Protein AF-A0A6C0L136-F1 (afdb_monomer)

Sequence (157 aa):
MEYLIEHDKINEHNLIFKMPIKNQNENYINFYKILFSNKNITLKYILVKLNLTSFIIKQDSHRYKVIVNKNDSFIKNIEQIEKKILNSINNTINKSIVHNLSNDINSKPYLYSFLHNPNLERFHIKISGIWESESSIGLVYKFYYNTSTENFSNIIC

Organism: NCBI:txid1070528

pLDDT: mean 86.89, std 15.2, range [31.78, 98.12]

Secondary structure (DSSP, 8-state):
----B-GGG--GGGEEEPPPEE-SSTT-SEEEEEEEE-SS-EESSEEEE----SEEEEEETTEEEEEE-TT-HHHHHHHHHHHHHHHHHHHHH--EEE-HHHHHHHHSSSSEEESS---GGGEEEEEEEEEE-SSEEEEEEEEEE-SS---GGG---

Structure (mmCIF, N/CA/C/O backbone):
data_AF-A0A6C0L136-F1
#
_entry.id   AF-A0A6C0L136-F1
#
loop_
_atom_site.group_PDB
_atom_site.id
_atom_site.type_symbol
_atom_site.label_atom_id
_atom_site.label_alt_id
_atom_site.label_comp_id
_atom_site.label_asym_id
_atom_site.label_entity_id
_atom_site.label_seq_id
_atom_site.pdbx_PDB_ins_code
_atom_site.Cartn_x
_atom_site.Cartn_y
_atom_site.Cartn_z
_atom_site.occupancy
_atom_site.B_iso_or_equiv
_atom_site.auth_seq_id
_atom_site.auth_comp_id
_atom_site.auth_asym_id
_atom_site.auth_atom_id
_atom_site.pdbx_PDB_model_num
ATOM 1 N N . MET A 1 1 ? 7.514 -20.280 3.463 1.00 56.34 1 MET A N 1
ATOM 2 C CA . MET A 1 1 ? 6.692 -20.266 2.238 1.00 56.34 1 MET A CA 1
ATOM 3 C C . MET A 1 1 ? 5.921 -18.961 2.229 1.00 56.34 1 MET A C 1
ATOM 5 O O . MET A 1 1 ? 5.227 -18.679 3.199 1.00 56.34 1 MET A O 1
ATOM 9 N N . GLU A 1 2 ? 6.135 -18.128 1.217 1.00 70.75 2 GLU A N 1
ATOM 10 C CA . GLU A 1 2 ? 5.385 -16.883 1.024 1.00 70.75 2 GLU A CA 1
ATOM 11 C C . GLU A 1 2 ? 4.222 -17.169 0.072 1.00 70.75 2 GLU A C 1
ATOM 13 O O . GLU A 1 2 ? 4.374 -17.968 -0.851 1.00 70.75 2 GLU A O 1
ATOM 18 N N . TYR A 1 3 ? 3.056 -16.569 0.318 1.00 81.88 3 TYR A N 1
ATOM 19 C CA . TYR A 1 3 ? 1.868 -16.774 -0.509 1.00 81.88 3 TYR A CA 1
ATOM 20 C C . TYR A 1 3 ? 1.467 -15.452 -1.152 1.00 81.88 3 TYR A C 1
ATOM 22 O O . TYR A 1 3 ? 1.232 -14.466 -0.450 1.00 81.88 3 TYR A O 1
ATOM 30 N N . LEU A 1 4 ? 1.420 -15.440 -2.483 1.00 84.94 4 LEU A N 1
ATOM 31 C CA . LEU A 1 4 ? 1.026 -14.276 -3.267 1.00 84.94 4 LEU A CA 1
ATOM 32 C C . LEU A 1 4 ? -0.485 -14.247 -3.422 1.00 84.94 4 LEU A C 1
ATOM 34 O O . LEU A 1 4 ? -1.100 -15.238 -3.813 1.00 84.94 4 LEU A O 1
ATOM 38 N N . ILE A 1 5 ? -1.070 -13.096 -3.118 1.00 84.62 5 ILE A N 1
ATOM 39 C CA . ILE A 1 5 ? -2.496 -12.858 -3.272 1.00 84.62 5 ILE A CA 1
ATOM 40 C C . ILE A 1 5 ? -2.683 -11.941 -4.476 1.00 84.62 5 ILE A C 1
ATOM 42 O O . ILE A 1 5 ? -2.108 -10.852 -4.553 1.00 84.62 5 ILE A O 1
ATOM 46 N N . GLU A 1 6 ? -3.486 -12.399 -5.429 1.00 83.44 6 GLU A N 1
ATOM 47 C CA . GLU A 1 6 ? -3.933 -11.572 -6.543 1.00 83.44 6 GLU A CA 1
ATOM 48 C C . GLU A 1 6 ? -4.922 -10.517 -6.034 1.00 83.44 6 GLU A C 1
ATOM 50 O O . GLU A 1 6 ? -5.707 -10.763 -5.118 1.00 83.44 6 GLU A O 1
ATOM 55 N N . HIS A 1 7 ? -4.852 -9.313 -6.599 1.00 78.81 7 HIS A N 1
ATOM 56 C CA . HIS A 1 7 ? -5.604 -8.151 -6.117 1.00 78.81 7 HIS A CA 1
ATOM 57 C C . HIS A 1 7 ? -7.127 -8.371 -6.019 1.00 78.81 7 HIS A C 1
ATOM 59 O O . HIS A 1 7 ? -7.776 -7.862 -5.105 1.00 78.81 7 HIS A O 1
ATOM 65 N N . ASP A 1 8 ? -7.689 -9.148 -6.938 1.00 80.56 8 ASP A N 1
ATOM 66 C CA . ASP A 1 8 ? -9.103 -9.499 -7.052 1.00 80.56 8 ASP A CA 1
ATOM 67 C C . ASP A 1 8 ? -9.566 -10.480 -5.963 1.00 80.56 8 ASP A C 1
ATOM 69 O O . ASP A 1 8 ? -10.743 -10.501 -5.603 1.00 80.56 8 ASP A O 1
ATOM 73 N N . LYS A 1 9 ? -8.640 -11.237 -5.364 1.00 84.94 9 LYS A N 1
ATOM 74 C CA . LYS A 1 9 ? -8.916 -12.184 -4.272 1.00 84.94 9 LYS A CA 1
ATOM 75 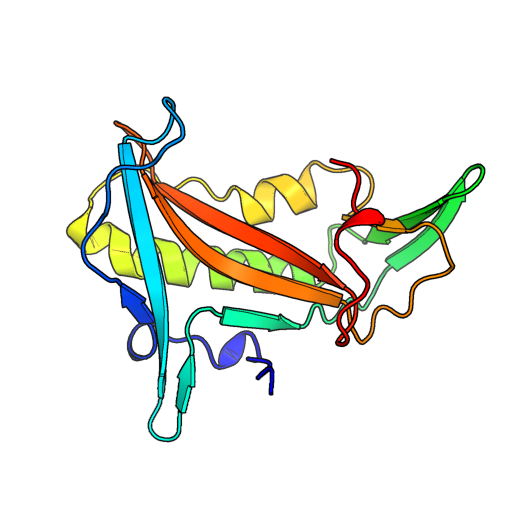C C . LYS A 1 9 ? -8.953 -11.534 -2.887 1.00 84.94 9 LYS A C 1
ATOM 77 O O . LYS A 1 9 ? -9.260 -12.214 -1.908 1.00 84.94 9 LYS A O 1
ATOM 82 N N . ILE A 1 10 ? -8.646 -10.240 -2.780 1.00 86.25 10 ILE A N 1
ATOM 83 C CA . ILE A 1 10 ? -8.714 -9.496 -1.518 1.00 86.25 10 ILE A CA 1
ATOM 84 C C . ILE A 1 10 ? -10.136 -8.958 -1.334 1.00 86.25 10 ILE A C 1
ATOM 86 O O . ILE A 1 10 ? -10.534 -7.972 -1.963 1.00 86.25 10 ILE A O 1
ATOM 90 N N . ASN A 1 11 ? -10.885 -9.607 -0.441 1.00 86.50 11 ASN A N 1
ATOM 91 C CA . ASN A 1 11 ? -12.220 -9.190 -0.019 1.00 86.50 11 ASN A CA 1
ATOM 92 C C . ASN A 1 11 ? -12.245 -8.883 1.478 1.00 86.50 11 ASN A C 1
ATOM 94 O O . ASN A 1 11 ? -11.457 -9.438 2.240 1.00 86.50 11 ASN A O 1
ATOM 98 N N . GLU A 1 12 ? -13.186 -8.041 1.902 1.00 84.25 12 GLU A N 1
ATOM 99 C CA . GLU A 1 12 ? -13.320 -7.584 3.293 1.00 84.25 12 GLU A CA 1
ATOM 100 C C . GLU A 1 12 ? -13.459 -8.751 4.282 1.00 84.25 12 GLU A C 1
ATOM 102 O O . GLU A 1 12 ? -12.787 -8.775 5.305 1.00 84.25 12 GLU A O 1
ATOM 107 N N . HIS A 1 13 ? -14.219 -9.790 3.919 1.00 88.94 13 HIS A N 1
ATOM 108 C CA . HIS A 1 13 ? -14.394 -11.011 4.719 1.00 88.94 13 HIS A CA 1
ATOM 109 C C . HIS A 1 13 ? -13.103 -11.817 4.935 1.00 88.94 13 HIS A C 1
ATOM 111 O O . HIS A 1 13 ? -13.063 -12.700 5.789 1.00 88.94 13 HIS A O 1
ATOM 117 N N . ASN A 1 14 ? -12.055 -11.557 4.148 1.00 92.56 14 ASN A N 1
ATOM 118 C CA . ASN A 1 14 ? -10.750 -12.185 4.330 1.00 92.56 14 ASN A CA 1
ATOM 119 C C . ASN A 1 14 ? -9.834 -11.381 5.255 1.00 92.56 14 ASN A C 1
ATOM 121 O O . ASN A 1 14 ? -8.747 -11.856 5.584 1.00 92.56 14 ASN A O 1
ATOM 125 N N . LEU A 1 15 ? -10.227 -10.168 5.645 1.00 95.12 15 LEU A N 1
ATOM 126 C CA . LEU A 1 15 ? -9.409 -9.266 6.441 1.00 95.12 15 LEU A CA 1
ATOM 127 C C . LEU A 1 15 ? -9.770 -9.405 7.915 1.00 95.12 15 LEU A C 1
ATOM 129 O O . LEU A 1 15 ? -10.916 -9.236 8.316 1.00 95.12 15 LEU A O 1
ATOM 133 N N . ILE A 1 16 ? -8.764 -9.690 8.735 1.00 95.81 16 ILE A N 1
ATOM 134 C CA . ILE A 1 16 ? -8.901 -9.710 10.189 1.00 95.81 16 ILE A CA 1
ATOM 135 C C . ILE A 1 16 ? -7.945 -8.669 10.755 1.00 95.81 16 ILE A C 1
ATOM 137 O O . ILE A 1 16 ? -6.734 -8.732 10.529 1.00 95.81 16 ILE A O 1
ATOM 141 N N . PHE A 1 17 ? -8.483 -7.734 11.530 1.00 96.38 17 PHE A N 1
ATOM 142 C CA . PHE A 1 17 ? -7.706 -6.714 12.223 1.00 96.38 17 PHE A CA 1
ATOM 143 C C . PHE A 1 17 ? -7.578 -7.088 13.694 1.00 96.38 17 PHE A C 1
ATOM 145 O O . PHE A 1 17 ? -8.575 -7.267 14.392 1.00 96.38 17 PHE A O 1
ATOM 152 N N . LYS A 1 18 ? -6.342 -7.236 14.174 1.00 95.44 18 LYS A N 1
ATOM 153 C CA . LYS A 1 18 ? -6.110 -7.412 15.611 1.00 95.44 18 LYS A CA 1
ATOM 154 C C . LYS A 1 18 ? -6.401 -6.115 16.355 1.00 95.44 18 LYS A C 1
ATOM 156 O O . LYS A 1 18 ? -6.314 -5.032 15.778 1.00 95.44 18 LYS A O 1
ATOM 161 N N . MET A 1 19 ? -6.647 -6.251 17.657 1.00 93.00 19 MET A N 1
ATOM 162 C CA . MET A 1 19 ? -6.702 -5.107 18.561 1.00 93.00 19 MET A CA 1
ATOM 163 C C . MET A 1 19 ? -5.446 -4.240 18.438 1.00 93.00 19 MET A C 1
ATOM 165 O O . MET A 1 19 ? -4.349 -4.789 18.259 1.00 93.00 19 MET A O 1
ATOM 169 N N . PRO A 1 20 ? -5.614 -2.908 18.488 1.00 93.50 20 PRO A N 1
ATOM 170 C CA . PRO A 1 20 ? -4.514 -1.992 18.289 1.00 93.50 20 PRO A CA 1
ATOM 171 C C . PRO A 1 20 ? -3.486 -2.142 19.402 1.00 93.50 20 PRO A C 1
ATOM 173 O O . PRO A 1 20 ? -3.819 -2.349 20.569 1.00 93.50 20 PRO A O 1
ATOM 176 N N . ILE A 1 21 ? -2.224 -1.997 19.024 1.00 93.25 21 ILE A N 1
ATOM 177 C CA . ILE A 1 21 ? -1.131 -1.777 19.967 1.00 93.25 21 ILE A CA 1
ATOM 178 C C . ILE A 1 21 ? -0.634 -0.346 19.806 1.00 93.25 21 ILE A C 1
ATOM 180 O O . ILE A 1 21 ? -0.663 0.191 18.696 1.00 93.25 21 ILE A O 1
ATOM 184 N N . LYS A 1 22 ? -0.149 0.254 20.896 1.00 90.19 22 LYS A N 1
ATOM 185 C CA . LYS A 1 22 ? 0.481 1.575 20.840 1.00 90.19 22 LYS A CA 1
ATOM 186 C C . LYS A 1 22 ? 1.637 1.538 19.839 1.00 90.19 22 LYS A C 1
ATOM 188 O O . LYS A 1 22 ? 2.482 0.641 19.905 1.00 90.19 22 LYS A O 1
ATOM 193 N N . ASN A 1 23 ? 1.656 2.480 18.900 1.00 80.56 23 ASN A N 1
ATOM 194 C CA . ASN A 1 23 ? 2.757 2.566 17.947 1.00 80.56 23 ASN A CA 1
ATOM 195 C C . ASN A 1 23 ? 4.003 3.151 18.635 1.00 80.56 23 ASN A C 1
ATOM 197 O O . ASN A 1 23 ? 3.901 3.910 19.596 1.00 80.56 23 ASN A O 1
ATOM 201 N N . GLN A 1 24 ? 5.187 2.793 18.142 1.00 77.81 24 GLN A N 1
ATOM 202 C CA . GLN A 1 24 ? 6.450 3.367 18.621 1.00 77.81 24 GLN A CA 1
ATOM 203 C C . GLN A 1 24 ? 6.752 4.726 17.976 1.00 77.81 24 GLN A C 1
ATOM 205 O O . GLN A 1 24 ? 7.583 5.471 18.480 1.00 77.81 24 GLN A O 1
ATOM 210 N N . ASN A 1 25 ? 6.103 5.037 16.852 1.00 77.44 25 ASN A N 1
ATOM 211 C CA . ASN A 1 25 ? 6.236 6.321 16.175 1.00 77.44 25 ASN A CA 1
ATOM 212 C C . ASN A 1 25 ? 5.310 7.352 16.826 1.00 77.44 25 ASN A C 1
ATOM 214 O O . ASN A 1 25 ? 4.105 7.139 16.847 1.00 77.44 25 ASN A O 1
ATOM 218 N N . GLU A 1 26 ? 5.856 8.471 17.296 1.00 75.00 26 GLU A N 1
ATOM 219 C CA . GLU A 1 26 ? 5.104 9.525 17.994 1.00 75.00 26 GLU A CA 1
ATOM 220 C C . GLU A 1 26 ? 3.968 10.132 17.155 1.00 75.00 26 GLU A C 1
ATOM 222 O O . GLU A 1 26 ? 2.953 10.548 17.707 1.00 75.00 26 GLU A O 1
ATOM 227 N N . ASN A 1 27 ? 4.084 10.113 15.822 1.00 79.81 27 ASN A N 1
ATOM 228 C CA . ASN A 1 27 ? 3.044 10.616 14.918 1.00 79.81 27 ASN A CA 1
ATOM 229 C C . ASN A 1 27 ? 1.839 9.666 14.787 1.00 79.81 27 ASN A C 1
ATOM 231 O O . ASN A 1 27 ? 0.799 10.050 14.244 1.00 79.81 27 ASN A O 1
ATOM 235 N N . TYR A 1 28 ? 1.972 8.416 15.239 1.00 87.88 28 TYR A N 1
ATOM 236 C CA . TYR A 1 28 ? 0.944 7.386 15.129 1.00 87.88 28 TYR A CA 1
ATOM 237 C C . TYR A 1 28 ? 0.602 6.857 16.521 1.00 87.88 28 TYR A C 1
ATOM 239 O O . TYR A 1 28 ? 1.439 6.319 17.229 1.00 87.88 28 TYR A O 1
ATOM 247 N N . ILE A 1 29 ? -0.655 6.963 16.926 1.00 91.50 29 ILE A N 1
ATOM 248 C CA . ILE A 1 29 ? -1.084 6.523 18.255 1.00 91.50 29 ILE A CA 1
ATOM 249 C C . ILE A 1 29 ? -1.219 4.997 18.322 1.00 91.50 29 ILE A C 1
ATOM 251 O O . ILE A 1 29 ? -0.815 4.384 19.310 1.00 91.50 29 ILE A O 1
ATOM 255 N N . ASN A 1 30 ? -1.700 4.368 17.246 1.00 95.00 30 ASN A N 1
ATOM 256 C CA . ASN A 1 30 ? -2.015 2.943 17.216 1.00 95.00 30 ASN A CA 1
ATOM 257 C C . ASN A 1 30 ? -1.515 2.262 15.938 1.00 95.00 30 ASN A C 1
ATOM 259 O O . ASN A 1 30 ? -1.321 2.873 14.882 1.00 95.00 30 ASN A O 1
ATOM 263 N N . PHE A 1 31 ? -1.335 0.950 16.049 1.00 95.62 31 PHE A N 1
ATOM 264 C CA . PHE A 1 31 ? -1.082 0.044 14.943 1.00 95.62 31 PHE A CA 1
ATOM 265 C C . PHE A 1 31 ? -2.051 -1.139 14.991 1.00 95.62 31 PHE A C 1
ATOM 267 O O . PHE A 1 31 ? -2.064 -1.903 15.958 1.00 95.62 31 PHE A O 1
ATOM 274 N N . TYR A 1 32 ? -2.803 -1.334 13.908 1.00 96.38 32 TYR A N 1
ATOM 275 C CA . TYR A 1 32 ? -3.685 -2.483 13.720 1.00 96.38 32 TYR A CA 1
ATOM 276 C C . TYR A 1 32 ? -2.992 -3.511 12.844 1.00 96.38 32 TYR A C 1
ATOM 278 O O . TYR A 1 32 ? -2.746 -3.293 11.653 1.00 96.38 32 TYR A O 1
ATOM 286 N N . LYS A 1 33 ? -2.687 -4.671 13.422 1.00 96.62 33 LYS A N 1
ATOM 287 C CA . LYS A 1 33 ? -2.108 -5.776 12.661 1.00 96.62 33 LYS A CA 1
ATOM 288 C C . LYS A 1 33 ? -3.175 -6.384 11.754 1.00 96.62 33 LYS A C 1
ATOM 290 O O . LYS A 1 33 ? -4.171 -6.898 12.256 1.00 96.62 33 LYS A O 1
ATOM 295 N N . ILE A 1 34 ? -2.919 -6.402 10.447 1.00 96.75 34 ILE A N 1
ATOM 296 C CA . ILE A 1 34 ? -3.766 -7.116 9.487 1.00 96.75 34 ILE A CA 1
ATOM 297 C C . ILE A 1 34 ? -3.335 -8.581 9.384 1.00 96.75 34 ILE A C 1
ATOM 299 O O . ILE A 1 34 ? -2.139 -8.898 9.338 1.00 96.75 34 ILE A O 1
ATOM 303 N N . LEU A 1 35 ? -4.317 -9.469 9.337 1.00 95.94 35 LEU A N 1
ATOM 304 C CA . LEU A 1 35 ? -4.183 -10.851 8.910 1.00 95.94 35 LEU A CA 1
ATOM 305 C C . LEU A 1 35 ? -5.087 -11.060 7.697 1.00 95.94 35 LEU A C 1
ATOM 307 O O . LEU A 1 35 ? -6.173 -10.489 7.621 1.00 95.94 35 LEU A O 1
ATOM 311 N N . PHE A 1 36 ? -4.640 -11.902 6.775 1.00 95.25 36 PHE A N 1
ATOM 312 C CA . PHE A 1 36 ? -5.474 -12.381 5.681 1.00 95.25 36 PHE A CA 1
ATOM 313 C C . PHE A 1 36 ? -5.852 -13.826 5.958 1.00 95.25 36 PHE A C 1
ATOM 315 O O . PHE A 1 36 ? -4.964 -14.641 6.200 1.00 95.25 36 PHE A O 1
ATOM 322 N N . SER A 1 37 ? -7.135 -14.156 5.924 1.00 94.19 37 SER A N 1
ATOM 323 C CA . SER A 1 37 ? -7.615 -15.509 6.174 1.00 94.19 37 SER A CA 1
ATOM 324 C C . SER A 1 37 ? -8.629 -15.938 5.121 1.00 94.19 37 SER A C 1
ATOM 326 O O . SER A 1 37 ? -9.524 -15.189 4.729 1.00 94.19 37 SER A O 1
ATOM 328 N N . ASN A 1 38 ? -8.478 -17.166 4.644 1.00 91.62 38 ASN A N 1
ATOM 329 C CA . ASN A 1 38 ? -9.467 -17.853 3.829 1.00 91.62 38 ASN A CA 1
ATOM 330 C C . ASN A 1 38 ? -9.639 -19.290 4.349 1.00 91.62 38 ASN A C 1
ATOM 332 O O . ASN A 1 38 ? -9.070 -19.664 5.371 1.00 91.62 38 ASN A O 1
ATOM 336 N N . LYS A 1 39 ? -10.413 -20.116 3.636 1.00 91.38 39 LYS A N 1
ATOM 337 C CA . LYS A 1 39 ? -10.704 -21.502 4.045 1.00 91.38 39 LYS A CA 1
ATOM 338 C C . LYS A 1 39 ? -9.461 -22.389 4.205 1.00 91.38 39 LYS A C 1
ATOM 340 O O . LYS A 1 39 ? -9.524 -23.383 4.914 1.00 91.38 39 LYS A O 1
ATOM 345 N N . ASN A 1 40 ? -8.359 -22.042 3.543 1.00 90.75 40 ASN A N 1
ATOM 346 C CA . ASN A 1 40 ? -7.178 -22.894 3.436 1.00 90.75 40 ASN A CA 1
ATOM 347 C C . ASN A 1 40 ? -6.003 -22.372 4.268 1.00 90.75 40 ASN A C 1
ATOM 349 O O . ASN A 1 40 ? -5.186 -23.163 4.731 1.00 90.75 40 ASN A O 1
ATOM 353 N N . ILE A 1 41 ? -5.875 -21.049 4.419 1.00 91.75 41 ILE A N 1
ATOM 354 C CA . ILE A 1 41 ? -4.690 -20.415 5.003 1.00 91.75 41 ILE A CA 1
ATOM 355 C C . ILE A 1 41 ? -5.032 -19.155 5.798 1.00 91.75 41 ILE A C 1
ATOM 357 O O . ILE A 1 41 ? -5.940 -18.4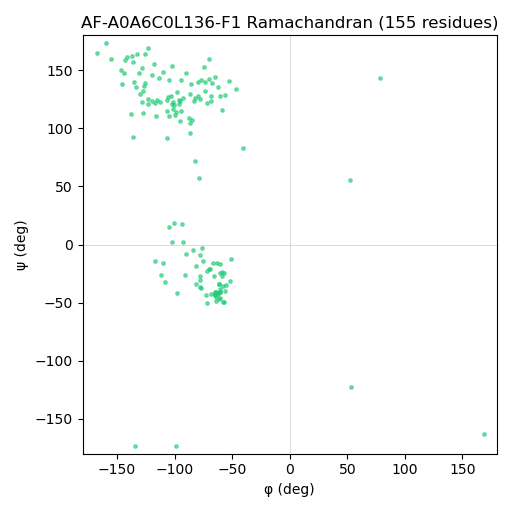01 5.453 1.00 91.75 41 ILE A O 1
ATOM 361 N N . THR A 1 42 ? -4.209 -18.886 6.813 1.00 93.50 42 THR A N 1
ATOM 362 C CA . THR A 1 42 ? -4.148 -17.592 7.502 1.00 93.50 42 THR A CA 1
ATOM 363 C C . THR A 1 42 ? -2.727 -17.042 7.426 1.00 93.50 42 THR A C 1
ATOM 365 O O . THR A 1 42 ? -1.765 -17.695 7.829 1.00 93.50 42 THR A O 1
ATOM 368 N N . LEU A 1 43 ? -2.589 -15.822 6.919 1.00 93.94 43 LEU A N 1
ATOM 369 C CA . LEU A 1 43 ? -1.326 -15.140 6.673 1.00 93.94 43 LEU A CA 1
ATOM 370 C C . LEU A 1 43 ? -1.184 -13.922 7.586 1.00 93.94 43 LEU A C 1
ATOM 372 O O . LEU A 1 43 ? -2.134 -13.188 7.849 1.00 93.94 43 LEU A O 1
ATOM 376 N N . LYS A 1 44 ? 0.049 -13.671 8.037 1.00 93.56 44 LYS A N 1
ATOM 377 C CA . LYS A 1 44 ? 0.393 -12.551 8.935 1.00 93.56 44 LYS A CA 1
ATOM 378 C C . LYS A 1 44 ? 0.455 -11.186 8.235 1.00 93.56 44 LYS A C 1
ATOM 380 O O . LYS A 1 44 ? 0.822 -10.194 8.866 1.00 93.56 44 LYS A O 1
ATOM 385 N N . TYR A 1 45 ? 0.259 -11.157 6.927 1.00 93.75 45 TYR A N 1
ATOM 386 C CA . TYR A 1 45 ? 0.317 -9.983 6.067 1.00 93.75 45 TYR A CA 1
ATOM 387 C C . TYR A 1 45 ? -0.283 -10.354 4.710 1.00 93.75 45 TYR A C 1
ATOM 389 O O . TYR A 1 45 ? -0.414 -11.535 4.388 1.00 93.75 45 TYR A O 1
ATOM 397 N N . ILE A 1 46 ? -0.595 -9.340 3.914 1.00 94.06 46 ILE A N 1
ATOM 398 C CA . ILE A 1 46 ? -0.982 -9.500 2.514 1.00 94.06 46 ILE A CA 1
ATOM 399 C C . ILE A 1 46 ? 0.261 -9.238 1.669 1.00 94.06 46 ILE A C 1
ATOM 401 O O . ILE A 1 46 ? 0.950 -8.240 1.887 1.00 94.06 46 ILE A O 1
ATOM 405 N N . LEU A 1 47 ? 0.561 -10.129 0.728 1.00 92.38 47 LEU A N 1
ATOM 406 C CA . LEU A 1 47 ? 1.629 -9.942 -0.249 1.00 92.38 47 LEU A CA 1
ATOM 407 C C . LEU A 1 47 ? 1.003 -9.881 -1.641 1.00 92.38 47 LEU A C 1
ATOM 409 O O . LEU A 1 47 ? 0.477 -10.878 -2.128 1.00 92.38 47 LEU A O 1
ATOM 413 N N . VAL A 1 48 ? 1.028 -8.699 -2.251 1.00 90.25 48 VAL A N 1
ATOM 414 C CA . VAL A 1 48 ? 0.419 -8.431 -3.558 1.00 90.25 48 VAL A CA 1
ATOM 415 C C . VAL A 1 48 ? 1.507 -8.382 -4.617 1.00 90.25 48 VAL A C 1
ATOM 417 O O . VAL A 1 48 ? 2.480 -7.642 -4.464 1.00 90.25 48 VAL A O 1
ATOM 420 N N . LYS A 1 49 ? 1.347 -9.144 -5.700 1.00 86.56 49 LYS A N 1
ATOM 421 C CA . LYS A 1 49 ? 2.252 -9.082 -6.853 1.00 86.56 49 LYS A CA 1
ATOM 422 C C . LYS A 1 49 ? 2.023 -7.812 -7.665 1.00 86.56 49 LYS A C 1
ATOM 424 O O . LYS A 1 49 ? 0.886 -7.488 -8.007 1.00 86.56 49 LYS A O 1
ATOM 429 N N . LEU A 1 50 ? 3.109 -7.113 -7.992 1.00 83.50 50 LEU A N 1
ATOM 430 C CA . LEU A 1 50 ? 3.070 -5.963 -8.886 1.00 83.50 50 LEU A CA 1
ATOM 431 C C . LEU A 1 50 ? 3.186 -6.447 -10.328 1.00 83.50 50 LEU A C 1
ATOM 433 O O . LEU A 1 50 ? 4.277 -6.677 -10.839 1.00 83.50 50 LEU A O 1
ATOM 437 N N . ASN A 1 51 ? 2.043 -6.604 -10.988 1.00 84.69 51 ASN A N 1
ATOM 438 C CA . ASN A 1 51 ? 1.988 -6.943 -12.408 1.00 84.69 51 ASN A CA 1
ATOM 439 C C . ASN A 1 51 ? 2.166 -5.669 -13.251 1.00 84.69 51 ASN A C 1
ATOM 441 O O . ASN A 1 51 ? 1.203 -5.150 -13.807 1.00 84.69 51 ASN A O 1
ATOM 445 N N . LEU A 1 52 ? 3.390 -5.135 -13.282 1.00 88.62 52 LEU A N 1
ATOM 446 C CA . LEU A 1 52 ? 3.748 -3.964 -14.089 1.00 88.62 52 LEU A CA 1
ATOM 447 C C . LEU A 1 52 ? 3.697 -4.334 -15.580 1.00 88.62 52 LEU A C 1
ATOM 449 O O . LEU A 1 52 ? 4.334 -5.303 -15.990 1.00 88.62 52 LEU A O 1
ATOM 453 N N . THR A 1 53 ? 2.977 -3.559 -16.392 1.00 89.56 53 THR A N 1
ATOM 454 C CA . THR A 1 53 ? 2.800 -3.824 -17.836 1.00 89.56 53 THR A CA 1
ATOM 455 C C . THR A 1 53 ? 3.488 -2.785 -18.722 1.00 89.56 53 THR A C 1
ATOM 457 O O . THR A 1 53 ? 3.883 -3.086 -19.844 1.00 89.56 53 THR A O 1
ATOM 460 N N . SER A 1 54 ? 3.674 -1.567 -18.213 1.00 92.19 54 SER A N 1
ATOM 461 C CA . SER A 1 54 ? 4.242 -0.425 -18.920 1.00 92.19 54 SER A CA 1
ATOM 462 C C . SER A 1 54 ? 5.247 0.296 -18.024 1.00 92.19 54 SER A C 1
ATOM 464 O O . SER A 1 54 ? 4.907 1.181 -17.235 1.00 92.19 54 SER A O 1
ATOM 466 N N . PHE A 1 55 ? 6.516 -0.089 -18.141 1.00 93.25 55 PHE A N 1
ATOM 467 C CA . PHE A 1 55 ? 7.613 0.484 -17.367 1.00 93.25 55 PHE A CA 1
ATOM 468 C C . PHE A 1 55 ? 8.883 0.628 -18.208 1.00 93.25 55 PHE A C 1
ATOM 470 O O . PHE A 1 55 ? 9.051 -0.014 -19.242 1.00 93.25 55 PHE A O 1
ATOM 477 N N . ILE A 1 56 ? 9.793 1.469 -17.728 1.00 94.62 56 ILE A N 1
ATOM 478 C CA . ILE A 1 56 ? 11.138 1.654 -18.267 1.00 94.62 56 ILE A CA 1
ATOM 479 C C . ILE A 1 56 ? 12.122 1.479 -17.113 1.00 94.62 56 ILE A C 1
ATOM 481 O O . ILE A 1 56 ? 11.913 2.003 -16.017 1.00 94.62 56 ILE A O 1
ATOM 485 N N . ILE A 1 57 ? 13.214 0.761 -17.360 1.00 94.50 57 ILE A N 1
ATOM 486 C CA . ILE A 1 57 ? 14.345 0.692 -16.436 1.00 94.50 57 ILE A CA 1
ATOM 487 C C . ILE A 1 57 ? 15.405 1.660 -16.951 1.00 94.50 57 ILE A C 1
ATOM 489 O O . ILE A 1 57 ? 15.996 1.438 -18.005 1.00 94.50 57 ILE A O 1
ATOM 493 N N . LYS A 1 58 ? 15.635 2.749 -16.214 1.00 95.25 58 LYS A N 1
ATOM 494 C CA . LYS A 1 58 ? 16.696 3.713 -16.522 1.00 95.25 58 LYS A CA 1
ATOM 495 C C . LYS A 1 58 ? 17.885 3.459 -15.607 1.00 95.25 58 LYS A C 1
ATOM 497 O O . LYS A 1 58 ? 17.745 3.523 -14.385 1.00 95.25 58 LYS A O 1
ATOM 502 N N . GLN A 1 59 ? 19.051 3.207 -16.189 1.00 94.44 59 GLN A N 1
ATOM 503 C CA . GLN A 1 59 ? 20.299 3.210 -15.437 1.00 94.44 59 GLN A CA 1
ATOM 504 C C . GLN A 1 59 ? 20.757 4.657 -15.231 1.00 94.44 59 GLN A C 1
ATOM 506 O O . GLN A 1 59 ? 20.822 5.438 -16.179 1.00 94.44 59 GLN A O 1
ATOM 511 N N . ASP A 1 60 ? 21.033 5.017 -13.983 1.00 89.44 60 ASP A N 1
ATOM 512 C CA . ASP A 1 60 ? 21.545 6.325 -13.593 1.00 89.44 60 ASP A CA 1
ATOM 513 C C . ASP A 1 60 ? 22.642 6.121 -12.545 1.00 89.44 60 ASP A C 1
ATOM 515 O O . ASP A 1 60 ? 22.389 5.617 -11.445 1.00 89.44 60 ASP A O 1
ATOM 519 N N . SER A 1 61 ? 23.881 6.434 -12.929 1.00 87.31 61 SER A N 1
ATOM 520 C CA . SER A 1 61 ? 25.090 6.053 -12.189 1.00 87.31 61 SER A CA 1
ATOM 521 C C . SER A 1 61 ? 25.139 4.532 -11.908 1.00 87.31 61 SER A C 1
ATOM 523 O O . SER A 1 61 ? 25.068 3.720 -12.832 1.00 87.31 61 SER A O 1
ATOM 525 N N . HIS A 1 62 ? 25.242 4.128 -10.636 1.00 88.50 62 HIS A N 1
ATOM 526 C CA . HIS A 1 62 ? 25.311 2.731 -10.188 1.00 88.50 62 HIS A CA 1
ATOM 527 C C . HIS A 1 62 ? 23.944 2.138 -9.812 1.00 88.50 62 HIS A C 1
ATOM 529 O O . HIS A 1 62 ? 23.885 1.156 -9.073 1.00 88.50 62 HIS A O 1
ATOM 535 N N . ARG A 1 63 ? 22.832 2.750 -10.248 1.00 91.81 63 ARG A N 1
ATOM 536 C CA . ARG A 1 63 ? 21.484 2.304 -9.873 1.00 91.81 63 ARG A CA 1
ATOM 537 C C . ARG A 1 63 ? 20.554 2.164 -11.070 1.00 91.81 63 ARG A C 1
ATOM 539 O O . ARG A 1 63 ? 20.618 2.929 -12.027 1.00 91.81 63 ARG A O 1
ATOM 546 N N . TYR A 1 64 ? 19.639 1.210 -10.966 1.00 92.50 64 TYR A N 1
ATOM 547 C CA . TYR A 1 64 ? 18.577 0.932 -11.925 1.00 92.50 64 TYR A CA 1
ATOM 548 C C . TYR A 1 64 ? 17.253 1.438 -11.356 1.00 92.50 64 TYR A C 1
ATOM 550 O O . TYR A 1 64 ? 16.737 0.898 -10.376 1.00 92.50 64 TYR A O 1
ATOM 558 N N . LYS A 1 65 ? 16.708 2.496 -11.953 1.00 93.62 65 LYS A N 1
ATOM 559 C CA . LYS A 1 65 ? 15.450 3.126 -11.541 1.00 93.62 65 LYS A CA 1
ATOM 560 C C . LYS A 1 65 ? 14.303 2.572 -12.377 1.00 93.62 65 LYS A C 1
ATOM 562 O O . LYS A 1 65 ? 14.329 2.674 -13.602 1.00 93.62 65 LYS A O 1
ATOM 567 N N . VAL A 1 66 ? 13.288 2.022 -11.716 1.00 92.19 66 VAL A N 1
ATOM 568 C CA . VAL A 1 66 ? 12.058 1.557 -12.373 1.00 92.19 66 VAL A CA 1
ATOM 569 C C . VAL A 1 66 ? 11.081 2.715 -12.459 1.00 92.19 66 VAL A C 1
ATOM 571 O O . VAL A 1 66 ? 10.525 3.143 -11.448 1.00 92.19 66 VAL A O 1
ATOM 574 N N . ILE A 1 67 ? 10.873 3.2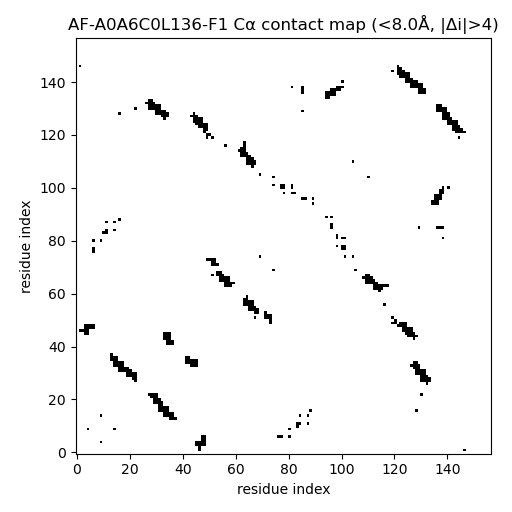29 -13.662 1.00 93.50 67 ILE A N 1
ATOM 575 C CA . ILE A 1 67 ? 9.911 4.290 -13.946 1.00 93.50 67 ILE A CA 1
ATOM 576 C C . ILE A 1 67 ? 8.677 3.620 -14.525 1.00 93.50 67 ILE A C 1
ATOM 578 O O . ILE A 1 67 ? 8.763 2.957 -15.556 1.00 93.50 67 ILE A O 1
ATOM 582 N N . VAL A 1 68 ? 7.536 3.775 -13.861 1.00 91.88 68 VAL A N 1
ATOM 583 C CA . VAL A 1 68 ? 6.287 3.175 -14.328 1.00 91.88 68 VAL A CA 1
ATOM 584 C C . VAL A 1 68 ? 5.386 4.236 -14.931 1.00 91.88 68 VAL A C 1
ATOM 586 O O . VAL A 1 68 ? 5.314 5.363 -14.434 1.00 91.88 68 VAL A O 1
ATOM 589 N N . ASN A 1 69 ? 4.698 3.867 -16.007 1.00 91.88 69 ASN A N 1
ATOM 590 C CA . ASN A 1 69 ? 3.663 4.691 -16.599 1.00 91.88 69 ASN A CA 1
ATOM 591 C C . ASN A 1 69 ? 2.543 4.932 -15.574 1.00 91.88 69 ASN A C 1
ATOM 593 O O . ASN A 1 69 ? 1.999 3.989 -15.003 1.00 91.88 69 ASN A O 1
ATOM 597 N N . LYS A 1 70 ? 2.177 6.198 -15.348 1.00 88.62 70 LYS A N 1
ATOM 598 C CA . LYS A 1 70 ? 1.136 6.575 -14.376 1.00 88.62 70 LYS A CA 1
ATOM 599 C C . LYS A 1 70 ? -0.268 6.094 -14.773 1.00 88.62 70 LYS A C 1
ATOM 601 O O . LYS A 1 70 ? -1.151 6.031 -13.928 1.00 88.62 70 LYS A O 1
ATOM 606 N N . ASN A 1 71 ? -0.457 5.707 -16.034 1.00 89.44 71 ASN A N 1
ATOM 607 C CA . ASN A 1 71 ? -1.699 5.120 -16.533 1.00 89.44 71 ASN A CA 1
ATOM 608 C C . ASN A 1 71 ? -1.713 3.585 -16.485 1.00 89.44 71 ASN A C 1
ATOM 610 O O . ASN A 1 71 ? -2.683 2.979 -16.944 1.00 89.44 71 ASN A O 1
ATOM 614 N N . ASP A 1 72 ? -0.660 2.943 -15.969 1.00 91.44 72 ASP A N 1
ATOM 615 C CA . ASP A 1 72 ? -0.611 1.487 -15.878 1.00 91.44 72 ASP A CA 1
ATOM 616 C C . ASP A 1 72 ? -1.728 0.956 -14.961 1.00 91.44 72 ASP A C 1
ATOM 618 O O . ASP A 1 72 ? -1.988 1.476 -13.871 1.00 91.44 72 ASP A O 1
ATOM 622 N N . SER A 1 73 ? -2.392 -0.107 -15.418 1.00 89.75 73 SER A N 1
ATOM 623 C CA . SER A 1 73 ? -3.461 -0.800 -14.698 1.00 89.75 73 SER A CA 1
ATOM 624 C C . SER A 1 73 ? -3.087 -1.198 -13.265 1.00 89.75 73 SER A C 1
ATOM 626 O O . SER A 1 73 ? -3.952 -1.176 -12.388 1.00 89.75 73 SER A O 1
ATOM 628 N N . PHE A 1 74 ? -1.809 -1.492 -12.986 1.00 89.12 74 PHE A N 1
ATOM 629 C CA . PHE A 1 74 ? -1.387 -1.880 -11.641 1.00 89.12 74 PHE A CA 1
ATOM 630 C C . PHE A 1 74 ? -1.640 -0.766 -10.611 1.00 89.12 74 PHE A C 1
ATOM 632 O O . PHE A 1 74 ? -1.987 -1.077 -9.474 1.00 89.12 74 PHE A O 1
ATOM 639 N N . ILE A 1 75 ? -1.511 0.515 -10.988 1.00 91.06 75 ILE A N 1
ATOM 640 C CA . ILE A 1 75 ? -1.711 1.648 -10.066 1.00 91.06 75 ILE A CA 1
ATOM 641 C C . ILE A 1 75 ? -3.161 1.673 -9.602 1.00 91.06 75 ILE A C 1
ATOM 643 O O . ILE A 1 75 ? -3.426 1.754 -8.404 1.00 91.06 75 ILE A O 1
ATOM 647 N N . LYS A 1 76 ? -4.094 1.502 -10.545 1.00 90.81 76 LYS A N 1
ATOM 648 C CA . LYS A 1 76 ? -5.528 1.412 -10.248 1.00 90.81 76 LYS A CA 1
ATOM 649 C C . LYS A 1 76 ? -5.831 0.225 -9.333 1.00 90.81 76 LYS A C 1
ATOM 651 O O . LYS A 1 76 ? -6.606 0.364 -8.392 1.00 90.81 76 LYS A O 1
ATOM 656 N N . ASN A 1 77 ? -5.191 -0.921 -9.566 1.00 91.06 77 ASN A N 1
ATOM 657 C CA . ASN A 1 77 ? -5.374 -2.107 -8.726 1.00 91.06 77 ASN A CA 1
ATOM 658 C C . ASN A 1 77 ? -4.874 -1.875 -7.293 1.00 91.06 77 ASN A C 1
ATOM 660 O O . ASN A 1 77 ? -5.545 -2.264 -6.339 1.00 91.06 77 ASN A O 1
ATOM 664 N N . ILE A 1 78 ? -3.725 -1.214 -7.126 1.00 92.31 78 ILE A N 1
ATOM 665 C CA . ILE A 1 78 ? -3.200 -0.864 -5.801 1.00 92.31 78 ILE A CA 1
ATOM 666 C C . ILE A 1 78 ? -4.119 0.118 -5.076 1.00 92.31 78 ILE A C 1
ATOM 668 O O . ILE A 1 78 ? -4.426 -0.101 -3.904 1.00 92.31 78 ILE A O 1
ATOM 672 N N . GLU A 1 79 ? -4.622 1.133 -5.773 1.00 93.81 79 GLU A N 1
ATOM 673 C CA . GLU A 1 79 ? -5.570 2.093 -5.208 1.00 93.81 79 GLU A CA 1
ATOM 674 C C . GLU A 1 79 ? -6.862 1.413 -4.738 1.00 93.81 79 GLU A C 1
ATOM 676 O O . GLU A 1 79 ? -7.371 1.700 -3.653 1.00 93.81 79 GLU A O 1
ATOM 681 N N . GLN A 1 80 ? -7.373 0.455 -5.514 1.00 93.12 80 GLN A N 1
ATOM 682 C CA . GLN A 1 80 ? -8.543 -0.335 -5.132 1.00 93.12 80 GLN A CA 1
ATOM 683 C C . GLN A 1 80 ? -8.282 -1.219 -3.909 1.00 93.12 80 GLN A C 1
ATOM 685 O O . GLN A 1 80 ? -9.128 -1.280 -3.017 1.00 93.12 80 GLN A O 1
ATOM 690 N N . ILE A 1 81 ? -7.127 -1.891 -3.838 1.00 93.88 81 ILE A N 1
ATOM 691 C CA . ILE A 1 81 ? -6.743 -2.699 -2.669 1.00 93.88 81 ILE A CA 1
ATOM 692 C C . ILE A 1 81 ? -6.651 -1.819 -1.421 1.00 93.88 81 ILE A C 1
ATOM 694 O O . ILE A 1 81 ? -7.186 -2.176 -0.372 1.00 93.88 81 ILE A O 1
ATOM 698 N N . GLU A 1 82 ? -5.998 -0.664 -1.534 1.00 96.25 82 GLU A N 1
ATOM 699 C CA . GLU A 1 82 ? -5.841 0.280 -0.432 1.00 96.25 82 GLU A CA 1
ATOM 700 C C . GLU A 1 82 ? -7.193 0.793 0.071 1.00 96.25 82 GLU A C 1
ATOM 702 O O . GLU A 1 82 ? -7.460 0.731 1.273 1.00 96.25 82 GLU A O 1
ATOM 707 N N . LYS A 1 83 ? -8.079 1.205 -0.844 1.00 95.12 83 LYS A N 1
ATOM 708 C CA . LYS A 1 83 ? -9.456 1.607 -0.524 1.00 95.12 83 LYS A CA 1
ATOM 709 C C . LYS A 1 83 ? -10.222 0.497 0.191 1.00 95.12 83 LYS A C 1
ATOM 711 O O . LYS A 1 83 ? -10.797 0.753 1.244 1.00 95.12 83 LYS A O 1
ATOM 716 N N . LYS A 1 84 ? -10.196 -0.734 -0.331 1.00 94.06 84 LYS A N 1
ATOM 717 C CA . LYS A 1 84 ? -10.877 -1.888 0.282 1.00 94.06 84 LYS A CA 1
ATOM 718 C C . LYS A 1 84 ? -10.396 -2.143 1.711 1.00 94.06 84 LYS A C 1
ATOM 720 O O . LYS A 1 84 ? -11.210 -2.275 2.621 1.00 94.06 84 LYS A O 1
ATOM 725 N N . ILE A 1 85 ? -9.080 -2.189 1.922 1.00 95.94 85 ILE A N 1
ATOM 726 C CA . ILE A 1 85 ? -8.511 -2.468 3.246 1.00 95.94 85 ILE A CA 1
ATOM 727 C C . ILE A 1 85 ? -8.872 -1.355 4.236 1.00 95.94 85 ILE A C 1
ATOM 729 O O . ILE A 1 85 ? -9.349 -1.653 5.329 1.00 95.94 85 ILE A O 1
ATOM 733 N N . LEU A 1 86 ? -8.682 -0.086 3.870 1.00 97.06 86 LEU A N 1
ATOM 734 C CA . LEU A 1 86 ? -8.930 1.028 4.789 1.00 97.06 86 LEU A CA 1
ATOM 735 C C . LEU A 1 86 ? -10.424 1.192 5.094 1.00 97.06 86 LEU A C 1
ATOM 737 O O . LEU A 1 86 ? -10.781 1.327 6.261 1.00 97.06 86 LEU A O 1
ATOM 741 N N . ASN A 1 87 ? -11.306 1.077 4.096 1.00 95.44 87 ASN A N 1
ATOM 742 C CA . ASN A 1 87 ? -12.755 1.154 4.313 1.00 95.44 87 ASN A CA 1
ATOM 743 C C . ASN A 1 87 ? -13.260 0.051 5.254 1.00 95.44 87 ASN A C 1
ATOM 745 O O . ASN A 1 87 ? -14.102 0.321 6.108 1.00 95.44 87 ASN A O 1
ATOM 749 N N . SER A 1 88 ? -12.705 -1.163 5.154 1.00 94.69 88 SER A N 1
ATOM 750 C CA . SER A 1 88 ? -13.148 -2.297 5.975 1.00 94.69 88 SER A CA 1
ATOM 751 C C . SER A 1 88 ? -12.962 -2.082 7.482 1.00 94.69 88 SER A C 1
ATOM 753 O O . SER A 1 88 ? -13.801 -2.519 8.266 1.00 94.69 88 SER A O 1
ATOM 755 N N . ILE A 1 89 ? -11.906 -1.373 7.903 1.00 95.06 89 ILE A N 1
ATOM 756 C CA . ILE A 1 89 ? -11.690 -1.041 9.319 1.00 95.06 89 ILE A CA 1
ATOM 757 C C . ILE A 1 89 ? -12.319 0.302 9.705 1.00 95.06 89 ILE A C 1
ATOM 759 O O . ILE A 1 89 ? -12.641 0.524 10.874 1.00 95.06 89 ILE A O 1
ATOM 763 N N . ASN A 1 90 ? -12.482 1.219 8.745 1.00 95.38 90 ASN A N 1
ATOM 764 C CA . ASN A 1 90 ? -12.885 2.586 9.058 1.00 95.38 90 ASN A CA 1
ATOM 765 C C . ASN A 1 90 ? -14.330 2.684 9.553 1.00 95.38 90 ASN A C 1
ATOM 767 O O . ASN A 1 90 ? -14.649 3.619 10.276 1.00 95.38 90 ASN A O 1
ATOM 771 N N . ASN A 1 91 ? -15.169 1.688 9.256 1.00 87.88 91 ASN A N 1
ATOM 772 C CA . ASN A 1 91 ? -16.496 1.559 9.865 1.00 87.88 91 ASN A CA 1
ATOM 773 C C . ASN A 1 91 ? -16.438 1.494 11.405 1.00 87.88 91 ASN A C 1
ATOM 775 O O . ASN A 1 91 ? -17.406 1.854 12.068 1.00 87.88 91 ASN A O 1
ATOM 779 N N . THR A 1 92 ? -15.305 1.062 11.969 1.00 91.25 92 THR A N 1
ATOM 780 C CA . THR A 1 92 ? -15.067 0.987 13.417 1.00 91.25 92 THR A CA 1
ATOM 781 C C . THR A 1 92 ? -14.279 2.189 13.939 1.00 91.25 92 THR A C 1
ATOM 783 O O . THR A 1 92 ? -14.585 2.699 15.011 1.00 91.25 92 THR A O 1
ATOM 786 N N . ILE A 1 93 ? -13.248 2.632 13.209 1.00 94.44 93 ILE A N 1
ATOM 787 C CA . ILE A 1 93 ? -12.331 3.694 13.672 1.00 94.44 93 ILE A CA 1
ATOM 788 C C . ILE A 1 93 ? -12.912 5.098 13.444 1.00 94.44 93 ILE A C 1
ATOM 790 O O . ILE A 1 93 ? -12.676 5.996 14.249 1.00 94.44 93 ILE A O 1
ATOM 794 N N . ASN A 1 94 ? -13.669 5.286 12.359 1.00 96.00 94 ASN A N 1
ATOM 795 C CA . ASN A 1 94 ? -14.289 6.547 11.952 1.00 96.00 94 ASN A CA 1
ATOM 796 C C . ASN A 1 94 ? -13.303 7.734 11.873 1.00 96.00 94 ASN A C 1
ATOM 798 O O . ASN A 1 94 ? -13.495 8.775 12.504 1.00 96.00 94 ASN A O 1
ATOM 802 N N . LYS A 1 95 ? -12.226 7.572 11.095 1.00 96.69 95 LYS A N 1
ATOM 803 C CA . LYS A 1 95 ? -11.200 8.599 10.849 1.00 96.69 95 LYS A CA 1
ATOM 804 C C . LYS A 1 95 ? -11.037 8.895 9.364 1.00 96.69 95 LYS A C 1
ATOM 806 O O . LYS A 1 95 ? -11.564 8.191 8.502 1.00 96.69 95 LYS A O 1
ATOM 811 N N . SER A 1 96 ? -10.306 9.964 9.053 1.00 97.69 96 SER A N 1
ATOM 812 C CA . SER A 1 96 ? -9.987 10.278 7.662 1.00 97.69 96 SER A CA 1
ATOM 813 C C . SER A 1 96 ? -9.047 9.221 7.071 1.00 97.69 96 SER A C 1
ATOM 815 O O . SER A 1 96 ? -8.135 8.727 7.734 1.00 97.69 96 SER A O 1
ATOM 817 N N . ILE A 1 97 ? -9.291 8.838 5.820 1.00 98.12 97 ILE A N 1
ATOM 818 C CA . ILE A 1 97 ? -8.494 7.827 5.126 1.00 98.12 97 ILE A CA 1
ATOM 819 C C . ILE A 1 97 ? -7.387 8.522 4.339 1.00 98.12 97 ILE A C 1
ATOM 821 O O . ILE A 1 97 ? -7.654 9.388 3.507 1.00 98.12 97 ILE A O 1
ATOM 825 N N . VAL A 1 98 ? -6.146 8.099 4.563 1.00 97.69 98 VAL A N 1
ATOM 826 C CA . VAL A 1 98 ? -4.977 8.544 3.805 1.00 97.69 98 VAL A CA 1
ATOM 827 C C . VAL A 1 98 ? -4.533 7.415 2.884 1.00 97.69 98 VAL A C 1
ATOM 829 O O . VAL A 1 98 ? -4.058 6.376 3.338 1.00 97.69 98 VAL A O 1
ATOM 832 N N . HIS A 1 99 ? -4.643 7.643 1.575 1.00 97.06 99 HIS A N 1
ATOM 833 C CA . HIS A 1 99 ? -4.182 6.721 0.530 1.00 97.06 99 HIS A CA 1
ATOM 834 C C . HIS A 1 99 ? -2.658 6.807 0.330 1.00 97.06 99 HIS A C 1
ATOM 836 O O . HIS A 1 99 ? -2.165 7.155 -0.745 1.00 97.06 99 HIS A O 1
ATOM 842 N N . ASN A 1 100 ? -1.893 6.581 1.403 1.00 96.31 100 ASN A N 1
ATOM 843 C CA . ASN A 1 100 ? -0.449 6.807 1.435 1.00 96.31 100 ASN A CA 1
ATOM 844 C C . ASN A 1 100 ? 0.333 5.875 0.501 1.00 96.31 100 ASN A C 1
ATOM 846 O O . ASN A 1 100 ? 1.400 6.259 0.032 1.00 96.31 100 ASN A O 1
ATOM 850 N N . LEU A 1 101 ? -0.163 4.675 0.196 1.00 95.38 101 LEU A N 1
ATOM 851 C CA . LEU A 1 101 ? 0.486 3.797 -0.777 1.00 95.38 101 LEU A CA 1
ATOM 852 C C . LEU A 1 101 ? 0.315 4.317 -2.207 1.00 95.38 101 LEU A C 1
ATOM 854 O O . LEU A 1 101 ? 1.294 4.442 -2.947 1.00 95.38 101 LEU A O 1
ATOM 858 N N . SER A 1 102 ? -0.916 4.641 -2.593 1.00 94.12 102 SER A N 1
ATOM 859 C CA . SER A 1 102 ? -1.206 5.148 -3.938 1.00 94.12 102 SER A CA 1
ATOM 860 C C . SER A 1 102 ? -0.543 6.505 -4.174 1.00 94.12 102 SER A C 1
ATOM 862 O O . SER A 1 102 ? 0.052 6.733 -5.229 1.00 94.12 102 SER A O 1
ATOM 864 N N . ASN A 1 103 ? -0.568 7.386 -3.170 1.00 94.38 103 ASN A N 1
ATOM 865 C CA . ASN A 1 103 ? 0.096 8.687 -3.223 1.00 94.38 103 ASN A CA 1
ATOM 866 C C . ASN A 1 103 ? 1.615 8.549 -3.380 1.00 94.38 103 ASN A C 1
ATOM 868 O O . ASN A 1 103 ? 2.205 9.257 -4.196 1.00 94.38 103 ASN A O 1
ATOM 872 N N . ASP A 1 104 ? 2.255 7.616 -2.673 1.00 93.00 104 ASP A N 1
ATOM 873 C CA . ASP A 1 104 ? 3.690 7.354 -2.820 1.00 93.00 104 ASP A CA 1
ATOM 874 C C . ASP A 1 104 ? 4.054 6.866 -4.226 1.00 93.00 104 ASP A C 1
ATOM 876 O O . ASP A 1 104 ? 5.040 7.320 -4.806 1.00 93.00 104 ASP A O 1
ATOM 880 N N . ILE A 1 105 ? 3.261 5.959 -4.803 1.00 91.88 105 ILE A N 1
ATOM 881 C CA . ILE A 1 105 ? 3.483 5.462 -6.169 1.00 91.88 105 ILE A CA 1
ATOM 882 C C . ILE A 1 105 ? 3.318 6.593 -7.192 1.00 91.88 105 ILE A C 1
ATOM 884 O O . ILE A 1 105 ? 4.094 6.697 -8.148 1.00 91.88 105 ILE A O 1
ATOM 888 N N . ASN A 1 106 ? 2.319 7.455 -6.998 1.00 90.44 106 ASN A N 1
ATOM 889 C CA . ASN A 1 106 ? 1.995 8.529 -7.932 1.00 90.44 106 ASN A CA 1
ATOM 890 C C . ASN A 1 106 ? 2.941 9.728 -7.827 1.00 90.44 106 ASN A C 1
ATOM 892 O O . ASN A 1 106 ? 3.313 10.283 -8.860 1.00 90.44 106 ASN A O 1
ATOM 896 N N . SER A 1 107 ? 3.400 10.079 -6.630 1.00 91.56 107 SER A N 1
ATOM 897 C CA . SER A 1 107 ? 4.290 11.227 -6.412 1.00 91.56 107 SER A CA 1
ATOM 898 C C . SER A 1 107 ? 5.747 10.950 -6.784 1.00 91.56 107 SER A C 1
ATOM 900 O O . SER A 1 107 ? 6.455 11.858 -7.219 1.00 91.56 107 SER A O 1
ATOM 902 N N . LYS A 1 108 ? 6.217 9.702 -6.652 1.00 89.81 108 LYS A N 1
ATOM 903 C CA . LYS A 1 108 ? 7.628 9.384 -6.901 1.00 89.81 108 LYS A CA 1
ATOM 904 C C . LYS A 1 108 ? 7.964 9.388 -8.403 1.00 89.81 108 LYS A C 1
ATOM 906 O O . LYS A 1 108 ? 7.189 8.859 -9.212 1.00 89.81 108 LYS A O 1
ATOM 911 N N . PRO A 1 109 ? 9.144 9.916 -8.791 1.00 89.62 109 PRO A N 1
ATOM 912 C CA . PRO A 1 109 ? 9.614 9.898 -10.181 1.00 89.62 109 PRO A CA 1
ATOM 913 C C . PRO A 1 109 ? 10.003 8.491 -10.659 1.00 89.62 109 PRO A C 1
ATOM 915 O O . PRO A 1 109 ? 10.035 8.222 -11.856 1.00 89.62 109 PRO A O 1
ATOM 918 N N . TYR A 1 110 ? 10.296 7.586 -9.726 1.00 91.06 110 TYR A N 1
ATOM 919 C CA . TYR A 1 110 ? 10.542 6.170 -9.967 1.00 91.06 1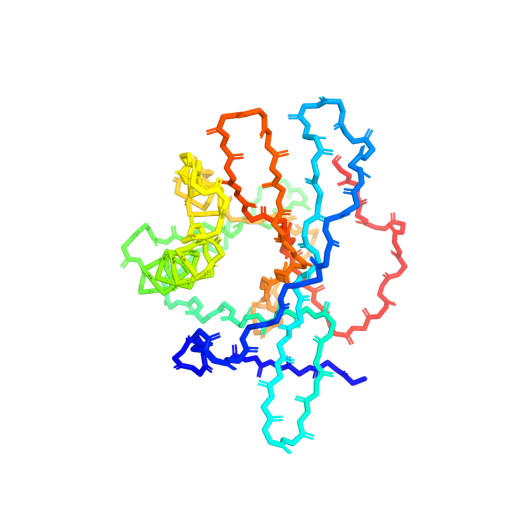10 TYR A CA 1
ATOM 920 C C . TYR A 1 110 ? 9.967 5.360 -8.802 1.00 91.06 110 TYR A C 1
ATOM 922 O O . TYR A 1 110 ? 9.950 5.820 -7.663 1.00 91.06 110 TYR A O 1
ATOM 930 N N . LEU A 1 111 ? 9.494 4.151 -9.084 1.00 89.00 111 LEU A N 1
ATOM 931 C CA . LEU A 1 111 ? 8.854 3.275 -8.106 1.00 89.00 111 LEU A CA 1
ATOM 932 C C . LEU A 1 111 ? 9.869 2.688 -7.119 1.00 89.00 111 LEU A C 1
ATOM 934 O O . LEU A 1 111 ? 9.621 2.634 -5.916 1.00 89.00 111 LEU A O 1
ATOM 938 N N . TYR A 1 112 ? 11.019 2.254 -7.636 1.00 89.62 112 TYR A N 1
ATOM 939 C CA . TYR A 1 112 ? 12.109 1.705 -6.835 1.00 89.62 112 TYR A CA 1
ATOM 940 C C . TYR A 1 112 ? 13.458 1.865 -7.542 1.00 89.62 112 TYR A C 1
ATOM 942 O O . TYR A 1 112 ? 13.512 2.059 -8.760 1.00 89.62 112 TYR A O 1
ATOM 950 N N . SER A 1 113 ? 14.542 1.800 -6.769 1.00 89.94 113 SER A N 1
ATOM 951 C CA . SER A 1 113 ? 15.915 1.959 -7.247 1.00 89.94 113 SER A CA 1
ATOM 952 C C . SER A 1 113 ? 16.776 0.787 -6.788 1.00 89.94 113 SER A C 1
ATOM 954 O O . SER A 1 113 ? 17.034 0.632 -5.594 1.00 89.94 113 SER A O 1
ATOM 956 N N . PHE A 1 114 ? 17.233 -0.022 -7.736 1.00 88.94 114 PHE A N 1
ATOM 957 C CA . PHE A 1 114 ? 17.992 -1.250 -7.508 1.00 88.94 114 PHE A CA 1
ATOM 958 C C . PHE A 1 114 ? 19.488 -1.038 -7.759 1.00 88.94 114 PHE A C 1
ATOM 960 O O . PHE A 1 114 ? 19.866 -0.177 -8.549 1.00 88.94 114 PHE A O 1
ATOM 967 N N . LEU A 1 115 ? 20.345 -1.829 -7.110 1.00 89.00 115 LEU A N 1
ATOM 968 C CA . LEU A 1 115 ? 21.797 -1.830 -7.364 1.00 89.00 115 LEU A CA 1
ATOM 969 C C . LEU A 1 115 ? 22.170 -2.598 -8.643 1.00 89.00 115 LEU A C 1
ATOM 971 O O . LEU A 1 115 ? 23.165 -2.296 -9.294 1.00 89.00 115 LEU A O 1
ATOM 975 N N . HIS A 1 116 ? 21.341 -3.567 -9.027 1.00 88.06 116 HIS A N 1
ATOM 976 C CA . HIS A 1 116 ? 21.507 -4.391 -10.222 1.00 88.06 116 HIS A CA 1
ATOM 977 C C . HIS A 1 116 ? 20.250 -4.320 -11.085 1.00 88.06 116 HIS A C 1
ATOM 979 O O . HIS A 1 116 ? 19.198 -3.896 -10.603 1.00 88.06 116 HIS A O 1
ATOM 985 N N . ASN A 1 117 ? 20.355 -4.739 -12.349 1.00 86.88 117 ASN A N 1
ATOM 986 C CA . ASN A 1 117 ? 19.207 -4.793 -13.246 1.00 86.88 117 ASN A CA 1
ATOM 987 C C . ASN A 1 117 ? 18.124 -5.714 -12.640 1.00 86.88 117 ASN A C 1
ATOM 989 O O . ASN A 1 117 ? 18.399 -6.899 -12.430 1.00 86.88 117 ASN A O 1
ATOM 993 N N . PRO A 1 118 ? 16.936 -5.194 -12.284 1.00 86.38 118 PRO A N 1
ATOM 994 C CA . PRO A 1 118 ? 15.978 -5.950 -11.489 1.00 86.38 118 PRO A CA 1
ATOM 995 C C . PRO A 1 118 ? 15.185 -6.963 -12.317 1.00 86.38 118 PRO A C 1
ATOM 997 O O . PRO A 1 118 ? 14.682 -6.644 -13.392 1.00 86.38 118 PRO A O 1
ATOM 1000 N N . ASN A 1 119 ? 14.954 -8.152 -11.749 1.00 85.38 119 ASN A N 1
ATOM 1001 C CA . ASN A 1 119 ? 13.852 -9.011 -12.180 1.00 85.38 119 ASN A CA 1
ATOM 1002 C C . ASN A 1 119 ? 12.565 -8.592 -11.445 1.00 85.38 119 ASN A C 1
ATOM 1004 O O . ASN A 1 119 ? 12.397 -8.859 -10.251 1.00 85.38 119 ASN A O 1
ATOM 1008 N N . LEU A 1 120 ? 11.653 -7.946 -12.172 1.00 85.12 120 LEU A N 1
ATOM 1009 C CA . LEU A 1 120 ? 10.403 -7.417 -11.621 1.00 85.12 120 LEU A CA 1
ATOM 1010 C C . LEU A 1 120 ? 9.323 -8.480 -11.387 1.00 85.12 120 LEU A C 1
ATOM 1012 O O . LEU A 1 120 ? 8.348 -8.192 -10.700 1.00 85.12 120 LEU A O 1
ATOM 1016 N N . GLU A 1 121 ? 9.505 -9.724 -11.845 1.00 81.50 121 GLU A N 1
ATOM 1017 C CA . GLU A 1 121 ? 8.575 -10.821 -11.532 1.00 81.50 121 GLU A CA 1
ATOM 1018 C C . GLU A 1 121 ? 8.475 -11.095 -10.030 1.00 81.50 121 GLU A C 1
ATOM 1020 O O . GLU A 1 121 ? 7.464 -11.617 -9.559 1.00 81.50 121 GLU A O 1
ATOM 1025 N N . ARG A 1 122 ? 9.526 -10.735 -9.280 1.00 78.44 122 ARG A N 1
ATOM 1026 C CA . ARG A 1 122 ? 9.615 -10.892 -7.824 1.00 78.44 122 ARG A CA 1
ATOM 1027 C C . ARG A 1 12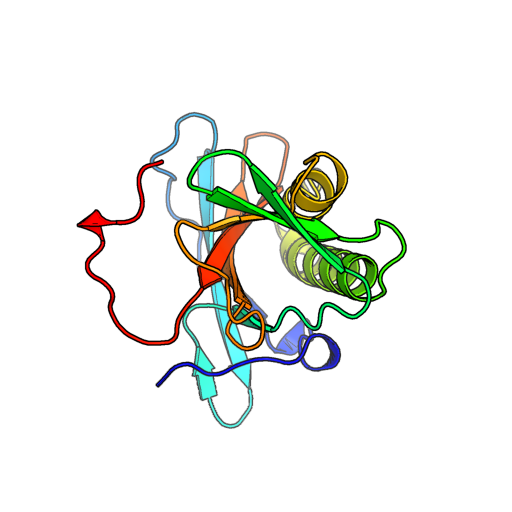2 ? 9.332 -9.600 -7.067 1.00 78.44 122 ARG A C 1
ATOM 1029 O O . ARG A 1 122 ? 9.734 -9.483 -5.906 1.00 78.44 122 ARG A O 1
ATOM 1036 N N . PHE A 1 123 ? 8.696 -8.627 -7.713 1.00 85.44 123 PHE A N 1
ATOM 1037 C CA . PHE A 1 123 ? 8.390 -7.349 -7.098 1.00 85.44 123 PHE A CA 1
ATOM 1038 C C . PHE A 1 123 ? 6.965 -7.329 -6.544 1.00 85.44 123 PHE A C 1
ATOM 1040 O O . PHE A 1 123 ? 5.980 -7.552 -7.249 1.00 85.44 123 PHE A O 1
ATOM 1047 N N . HIS A 1 124 ? 6.864 -7.086 -5.243 1.00 88.38 124 HIS A N 1
ATOM 1048 C CA . HIS A 1 124 ? 5.635 -7.236 -4.482 1.00 88.38 124 HIS A CA 1
ATOM 1049 C C . HIS A 1 124 ? 5.440 -6.068 -3.520 1.00 88.38 124 HIS A C 1
ATOM 1051 O O . HIS A 1 124 ? 6.383 -5.368 -3.149 1.00 88.38 124 HIS A O 1
ATOM 1057 N N . ILE A 1 125 ? 4.211 -5.902 -3.044 1.00 91.62 125 ILE A N 1
ATOM 1058 C CA . ILE A 1 125 ? 3.889 -5.023 -1.923 1.00 91.62 125 ILE A CA 1
ATOM 1059 C C . ILE A 1 125 ? 3.436 -5.884 -0.763 1.00 91.62 125 ILE A C 1
ATOM 1061 O O . ILE A 1 125 ? 2.475 -6.646 -0.863 1.00 91.62 125 ILE A O 1
ATOM 1065 N N . LYS A 1 126 ? 4.128 -5.738 0.361 1.00 93.75 126 LYS A N 1
ATOM 1066 C CA . LYS A 1 126 ? 3.737 -6.338 1.626 1.00 93.75 126 LYS A CA 1
ATOM 1067 C C . LYS A 1 126 ? 2.924 -5.331 2.422 1.00 93.75 126 LYS A C 1
ATOM 1069 O O . LYS A 1 126 ? 3.482 -4.330 2.861 1.00 93.75 126 LYS A O 1
ATOM 1074 N N . ILE A 1 127 ? 1.650 -5.620 2.662 1.00 96.00 127 ILE A N 1
ATOM 1075 C CA . ILE A 1 127 ? 0.769 -4.838 3.537 1.00 96.00 127 ILE A CA 1
ATOM 1076 C C . ILE A 1 127 ? 0.668 -5.569 4.872 1.00 96.00 127 ILE A C 1
ATOM 1078 O O . ILE A 1 127 ? 0.226 -6.716 4.954 1.00 96.00 127 ILE A O 1
ATOM 1082 N N . SER A 1 128 ? 1.148 -4.919 5.926 1.00 95.62 128 SER A N 1
ATOM 1083 C CA . SER A 1 128 ? 1.369 -5.548 7.230 1.00 95.62 128 SER A CA 1
ATOM 1084 C C . SER A 1 128 ? 0.403 -5.093 8.316 1.00 95.62 128 SER A C 1
ATOM 1086 O O . SER A 1 128 ? 0.304 -5.777 9.341 1.00 95.62 128 SER A O 1
ATOM 1088 N N . GLY A 1 129 ? -0.301 -3.988 8.089 1.00 96.62 129 GLY A N 1
ATOM 1089 C CA . GLY A 1 129 ? -1.265 -3.422 9.014 1.00 96.62 129 GLY A CA 1
ATOM 1090 C C . GLY A 1 129 ? -1.695 -2.021 8.605 1.00 96.62 129 GLY A C 1
ATOM 1091 O O . GLY A 1 129 ? -1.472 -1.604 7.467 1.00 96.62 129 GLY A O 1
ATOM 1092 N N . ILE A 1 130 ? -2.290 -1.320 9.559 1.00 97.62 130 ILE A N 1
ATOM 1093 C CA . ILE A 1 130 ? -2.806 0.042 9.427 1.00 97.62 130 ILE A CA 1
ATOM 1094 C C . ILE A 1 130 ? -2.205 0.870 10.562 1.00 97.62 130 ILE A C 1
ATOM 1096 O O . ILE A 1 130 ? -2.187 0.419 11.709 1.00 97.62 130 ILE A O 1
ATOM 1100 N N . TRP A 1 131 ? -1.672 2.043 10.238 1.00 96.94 131 TRP A N 1
ATOM 1101 C CA . TRP A 1 131 ? -1.300 3.047 11.227 1.00 96.94 131 TRP A CA 1
ATOM 1102 C C . TRP A 1 131 ? -2.500 3.958 11.465 1.00 96.94 131 TRP A C 1
ATOM 1104 O O . TRP A 1 131 ? -3.295 4.206 10.560 1.00 96.94 131 TRP A O 1
ATOM 1114 N N . GLU A 1 132 ? -2.621 4.455 12.685 1.00 96.69 132 GLU A N 1
ATOM 1115 C CA . GLU A 1 132 ? -3.647 5.411 13.078 1.00 96.69 132 GLU A CA 1
ATOM 1116 C C . GLU A 1 132 ? -2.973 6.580 13.794 1.00 96.69 132 GLU A C 1
ATOM 1118 O O . GLU A 1 132 ? -2.183 6.367 14.713 1.00 96.69 132 GLU A O 1
ATOM 1123 N N . SER A 1 133 ? -3.285 7.803 13.373 1.00 95.88 133 SER A N 1
ATOM 1124 C CA . SER A 1 133 ? -2.981 9.043 14.089 1.00 95.88 133 SER A CA 1
ATOM 1125 C C . SER A 1 133 ? -4.216 9.521 14.857 1.00 95.88 133 SER A C 1
ATOM 1127 O O . SER A 1 133 ? -5.245 8.845 14.901 1.00 95.88 133 SER A O 1
ATOM 1129 N N . GLU A 1 134 ? -4.159 10.707 15.455 1.00 94.25 134 GLU A N 1
ATOM 1130 C CA . GLU A 1 134 ? -5.326 11.311 16.106 1.00 94.25 134 GLU A CA 1
ATOM 1131 C C . GLU A 1 134 ? -6.511 11.504 15.146 1.00 94.25 134 GLU A C 1
ATOM 1133 O O . GLU A 1 134 ? -7.652 11.277 15.537 1.00 94.25 134 GLU A O 1
ATOM 1138 N N . SER A 1 135 ? -6.249 11.838 13.878 1.0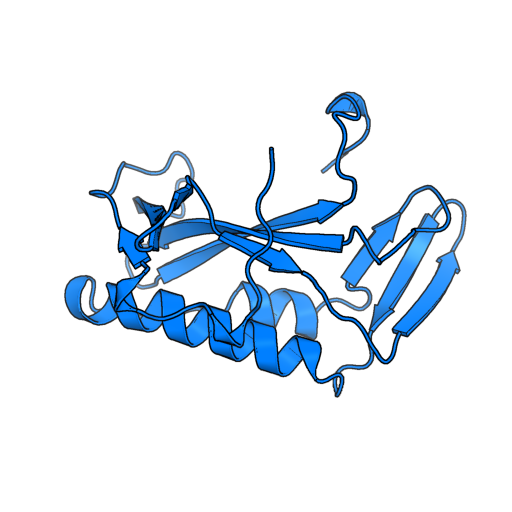0 96.06 135 SER A N 1
ATOM 1139 C CA . SER A 1 135 ? -7.276 12.239 12.902 1.00 96.06 135 SER A CA 1
ATOM 1140 C C . SER A 1 135 ? -7.422 11.305 11.697 1.00 96.06 135 SER A C 1
ATOM 1142 O O . SER A 1 135 ? -8.382 11.428 10.928 1.00 96.06 135 SER A O 1
ATOM 1144 N N . SER A 1 136 ? -6.461 10.405 11.479 1.00 97.69 136 SER A N 1
ATOM 1145 C CA . SER A 1 136 ? -6.303 9.710 10.199 1.00 97.69 136 SER A CA 1
ATOM 1146 C C . SER A 1 136 ? -5.877 8.252 10.348 1.00 97.69 136 SER A C 1
ATOM 1148 O O . SER A 1 136 ? -5.267 7.875 11.348 1.00 97.69 136 SER A O 1
ATOM 1150 N N . ILE A 1 137 ? -6.137 7.449 9.316 1.00 97.81 137 ILE A N 1
ATOM 1151 C CA . ILE A 1 137 ? -5.593 6.096 9.149 1.00 97.81 137 ILE A CA 1
ATOM 1152 C C . ILE A 1 137 ? -4.953 5.915 7.773 1.00 97.81 137 ILE A C 1
ATOM 1154 O O . ILE A 1 137 ? -5.384 6.519 6.791 1.00 97.81 137 ILE A O 1
ATOM 1158 N N . GLY A 1 138 ? -3.965 5.028 7.684 1.00 97.50 138 GLY A N 1
ATOM 1159 C CA . GLY A 1 138 ? -3.344 4.640 6.418 1.00 97.50 138 GLY A CA 1
ATOM 1160 C C . GLY A 1 138 ? -2.627 3.298 6.507 1.00 97.50 138 GLY A C 1
ATOM 1161 O O . GLY A 1 138 ? -2.511 2.691 7.574 1.00 97.50 138 GLY A O 1
ATOM 1162 N N . LEU A 1 139 ? -2.151 2.788 5.375 1.00 97.75 139 LEU A N 1
ATOM 1163 C CA . LEU A 1 139 ? -1.514 1.476 5.323 1.00 97.75 139 LEU A CA 1
ATOM 1164 C C . LEU A 1 139 ? -0.081 1.506 5.859 1.00 97.75 139 LEU A C 1
ATOM 1166 O O . LEU A 1 139 ? 0.709 2.398 5.550 1.00 97.75 139 LEU A O 1
ATOM 1170 N N . VAL A 1 140 ? 0.298 0.444 6.571 1.00 96.38 140 VAL A N 1
ATOM 1171 C CA . VAL A 1 140 ? 1.700 0.092 6.825 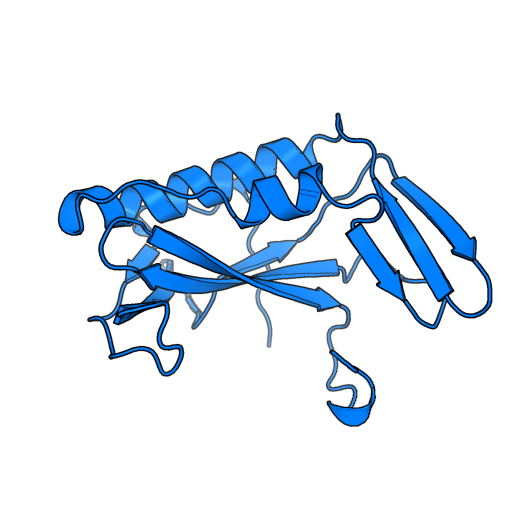1.00 96.38 140 VAL A CA 1
ATOM 1172 C C . VAL A 1 140 ? 2.139 -0.934 5.789 1.00 96.38 140 VAL A C 1
ATOM 1174 O O . VAL A 1 140 ? 1.780 -2.118 5.869 1.00 96.38 140 VAL A O 1
ATOM 1177 N N . TYR A 1 141 ? 2.952 -0.493 4.834 1.00 95.44 141 TYR A N 1
ATOM 1178 C CA . TYR A 1 141 ? 3.399 -1.309 3.712 1.00 95.44 141 TYR A CA 1
ATOM 1179 C C . TYR A 1 141 ? 4.908 -1.213 3.464 1.00 95.44 141 TYR A C 1
ATOM 1181 O O . TYR A 1 141 ? 5.587 -0.310 3.948 1.00 95.44 141 TYR A O 1
ATOM 1189 N N . LYS A 1 142 ? 5.435 -2.162 2.686 1.00 92.38 142 LYS A N 1
ATOM 1190 C CA . LYS A 1 142 ? 6.810 -2.141 2.176 1.00 92.38 142 LYS A CA 1
ATOM 1191 C C . LYS A 1 142 ? 6.866 -2.755 0.778 1.00 92.38 142 LYS A C 1
ATOM 1193 O O . LYS A 1 142 ? 6.263 -3.804 0.545 1.00 92.38 142 LYS A O 1
ATOM 1198 N N . PHE A 1 143 ? 7.626 -2.134 -0.122 1.00 89.12 143 PHE A N 1
ATOM 1199 C CA . PHE A 1 143 ? 8.028 -2.767 -1.377 1.00 89.12 143 PHE A CA 1
ATOM 1200 C C . PHE A 1 143 ? 9.002 -3.905 -1.080 1.00 89.12 143 PHE A C 1
ATOM 1202 O O . PHE A 1 143 ? 10.024 -3.709 -0.418 1.00 89.12 143 PHE A O 1
ATOM 1209 N N . TYR A 1 144 ? 8.657 -5.100 -1.536 1.00 83.44 144 TYR A N 1
ATOM 1210 C CA . TYR A 1 144 ? 9.410 -6.319 -1.305 1.00 83.44 144 TYR A CA 1
ATOM 1211 C C . TYR A 1 144 ? 9.928 -6.835 -2.641 1.00 83.44 144 TYR A C 1
ATOM 1213 O O . TYR A 1 144 ? 9.159 -7.031 -3.581 1.00 83.44 144 TYR A O 1
ATOM 1221 N N . TYR A 1 145 ? 11.237 -7.023 -2.730 1.00 75.81 145 TYR A N 1
ATOM 1222 C CA . TYR A 1 145 ? 11.902 -7.585 -3.893 1.00 75.81 145 TYR A CA 1
ATOM 1223 C C . TYR A 1 145 ? 12.748 -8.768 -3.427 1.00 75.81 145 TYR A C 1
ATOM 1225 O O . TYR A 1 145 ? 13.405 -8.684 -2.393 1.00 75.81 145 TYR A O 1
ATOM 1233 N N . ASN A 1 146 ? 12.727 -9.844 -4.215 1.00 65.00 146 ASN A N 1
ATOM 1234 C CA . ASN A 1 146 ? 13.397 -11.126 -3.966 1.00 65.00 146 ASN A CA 1
ATOM 1235 C C . ASN A 1 146 ? 12.686 -12.068 -2.964 1.00 65.00 146 ASN A C 1
ATOM 1237 O O . ASN A 1 146 ? 12.083 -11.637 -1.989 1.00 65.00 146 ASN A O 1
ATOM 1241 N N . THR A 1 147 ? 12.749 -13.379 -3.234 1.00 49.25 147 THR A N 1
ATOM 1242 C C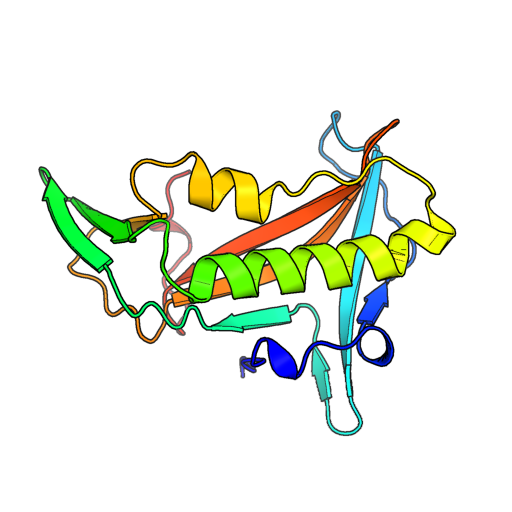A . THR A 1 147 ? 12.097 -14.461 -2.453 1.00 49.25 147 THR A CA 1
ATOM 1243 C C 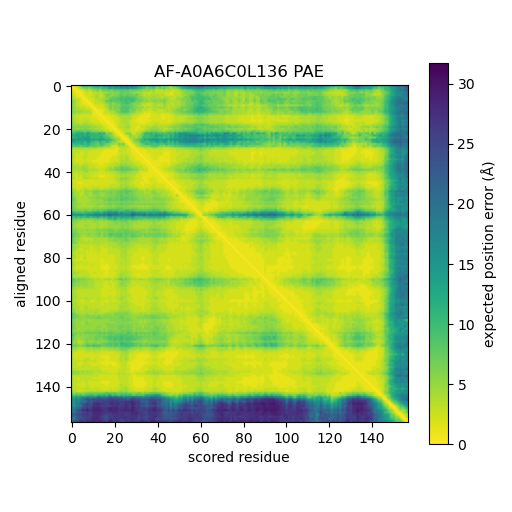. THR A 1 147 ? 13.077 -15.251 -1.581 1.00 49.25 147 THR A C 1
ATOM 1245 O O . THR A 1 147 ? 12.770 -16.344 -1.111 1.00 49.25 147 THR A O 1
ATOM 1248 N N . SER A 1 148 ? 14.278 -14.733 -1.364 1.00 40.72 148 SER A N 1
ATOM 1249 C CA . SER A 1 148 ? 15.266 -15.341 -0.480 1.00 40.72 148 SER A CA 1
ATOM 1250 C C . SER A 1 148 ? 15.872 -14.256 0.382 1.00 40.72 148 SER A C 1
ATOM 1252 O O . SER A 1 148 ? 16.119 -13.157 -0.102 1.00 40.72 148 SER A O 1
ATOM 1254 N N . THR A 1 149 ? 16.090 -14.591 1.648 1.00 38.38 149 THR A N 1
ATOM 1255 C CA . THR A 1 149 ? 16.929 -13.891 2.620 1.00 38.38 149 THR A CA 1
ATOM 1256 C C . THR A 1 149 ? 18.232 -13.395 1.988 1.00 38.38 149 THR A C 1
ATOM 1258 O O . THR A 1 149 ? 19.266 -14.049 2.088 1.00 38.38 149 THR A O 1
ATOM 1261 N N . GLU A 1 150 ? 18.208 -12.240 1.336 1.00 34.62 150 GLU A N 1
ATOM 1262 C CA . GLU A 1 150 ? 19.395 -11.410 1.265 1.00 34.62 150 GLU A CA 1
ATOM 1263 C C . GLU A 1 150 ? 19.491 -10.713 2.612 1.00 34.62 150 GLU A C 1
ATOM 1265 O O . GLU A 1 150 ? 18.516 -10.137 3.105 1.00 34.62 150 GLU A O 1
ATOM 1270 N N . ASN A 1 151 ? 20.649 -10.866 3.253 1.00 32.31 151 ASN A N 1
ATOM 1271 C CA . ASN A 1 151 ? 20.930 -10.249 4.535 1.00 32.31 151 ASN A CA 1
ATOM 1272 C C . ASN A 1 151 ? 20.508 -8.776 4.501 1.00 32.31 151 ASN A C 1
ATOM 1274 O O . ASN A 1 151 ? 20.821 -8.035 3.568 1.00 32.31 151 ASN A O 1
ATOM 1278 N N . PHE A 1 152 ? 19.807 -8.361 5.559 1.00 37.84 152 PHE A N 1
ATOM 1279 C CA . PHE A 1 152 ? 19.318 -6.998 5.786 1.00 37.84 152 PHE A CA 1
ATOM 1280 C C . PHE A 1 152 ? 20.397 -5.905 5.627 1.00 37.84 152 PHE A C 1
ATOM 1282 O O . PHE A 1 152 ? 20.047 -4.734 5.526 1.00 37.84 152 PHE A O 1
ATOM 1289 N N . SER A 1 153 ? 21.683 -6.269 5.559 1.00 34.25 153 SER A N 1
ATOM 1290 C CA . SER A 1 153 ? 22.824 -5.378 5.332 1.00 34.25 153 SER A CA 1
ATOM 1291 C C . SER A 1 153 ? 22.801 -4.620 4.001 1.00 34.25 153 SER A C 1
ATOM 1293 O O . SER A 1 153 ? 23.519 -3.635 3.875 1.00 34.25 153 SER A O 1
ATOM 1295 N N . ASN A 1 154 ? 21.990 -5.035 3.020 1.00 33.50 154 ASN A N 1
ATOM 1296 C CA . ASN A 1 154 ? 21.985 -4.415 1.685 1.00 33.50 154 ASN A CA 1
ATOM 1297 C C . ASN A 1 154 ? 20.810 -3.449 1.442 1.00 33.50 154 ASN A C 1
ATOM 1299 O O . ASN A 1 154 ? 20.687 -2.893 0.350 1.00 33.50 154 ASN A O 1
ATOM 1303 N N . ILE A 1 155 ? 19.950 -3.225 2.443 1.00 36.34 155 ILE A N 1
ATOM 1304 C CA . ILE A 1 155 ? 18.865 -2.236 2.379 1.00 36.34 155 ILE A CA 1
ATOM 1305 C C . ILE A 1 155 ? 19.266 -1.049 3.255 1.00 36.34 155 ILE A C 1
ATOM 1307 O O . ILE A 1 155 ? 18.999 -1.038 4.453 1.00 36.34 155 ILE A O 1
ATOM 1311 N N . ILE A 1 156 ? 19.923 -0.057 2.657 1.00 32.78 156 ILE A N 1
ATOM 1312 C CA . ILE A 1 156 ? 20.128 1.247 3.298 1.00 32.78 156 ILE A CA 1
ATOM 1313 C C . ILE A 1 156 ? 18.850 2.071 3.079 1.00 32.78 156 ILE A C 1
ATOM 1315 O O . ILE A 1 156 ? 18.371 2.159 1.943 1.00 32.78 156 ILE A O 1
ATOM 1319 N N . CYS A 1 157 ? 18.287 2.574 4.183 1.00 31.78 157 CYS A N 1
ATOM 1320 C CA . CYS A 1 157 ? 17.146 3.493 4.235 1.00 31.78 157 CYS A CA 1
ATOM 1321 C C . CYS A 1 157 ? 17.429 4.819 3.523 1.00 31.78 157 CYS A C 1
ATOM 1323 O O . CYS A 1 157 ? 18.590 5.281 3.581 1.00 31.78 157 CYS A O 1
#

Solvent-accessible surface area (backbone atoms only — not comparable to full-atom values): 9240 Å² total; per-residue (Å²): 137,88,70,79,42,58,74,88,76,69,48,65,92,28,57,43,72,46,78,67,41,76,41,90,51,89,81,26,59,30,32,30,43,32,30,36,43,61,100,88,50,76,36,78,37,46,34,33,67,53,69,78,86,47,71,48,79,45,76,56,91,76,30,28,32,36,30,63,50,90,83,33,68,47,57,58,49,51,41,50,49,51,51,50,57,51,54,63,51,32,82,76,69,73,53,47,80,44,64,57,66,48,49,52,58,69,71,41,88,43,74,49,76,33,77,52,88,76,74,57,92,47,30,29,39,37,41,44,26,34,38,25,36,97,63,35,33,33,70,38,68,43,85,41,68,65,96,62,93,67,67,74,87,77,67,80,130

Mean predicted aligned error: 6.26 Å

Radius of gyration: 16.22 Å; Cα contacts (8 Å, |Δi|>4): 275; chains: 1; bounding box: 42×35×40 Å

Nearest PDB structures (foldseek):
  4r40-assembly2_C  TM=2.585E-01  e=5.534E+00  Yersinia pestis CO92

Foldseek 3Di:
DDDEDELVNDALVQWDWDDWDQDPDPQFGTWTFIWGDDPPDIGRWHKYAQPQDAWDFDDDPQKTFIAGDLPTPSLVSLQVSFCRRCVSCCVPVVAAEDAVVSCLNNVDRGPDIGSDDADSRQWIKIFGTWTHGPHYIGTDIDTDGDDDDPDPVPDDD